Protein AF-K0IJH3-F1 (afdb_monomer_lite)

Radius of gyration: 25.23 Å; chains: 1; bounding box: 57×31×77 Å

Foldseek 3Di:
DDDWDWDWDDDPNDIFIWTFDDWDDDPVGIDTDTDTPQRVLQVLLVVLLVLQVVLLVVVLVVLVVVLVVQLVCLVVVCCPPDPRPPSVVSNVVSVVSVVVSVVVVVVSVVLLVVLVVDRSNSSNVSSNVVSVVSVVVVVVVVVVVVVVVVVD

Secondary structure (DSSP, 8-state):
-PPPPEEEEEETTEEEEEEEEEEEEETTEEEEEEEEHHHHHHHHHHHHHHHHHHHHHHHHHHHHHHHHHHHHHHHHTTTTSTT-HHHHHHHHHHHHHHHHHHHHHHHHHHHHHHHTTS-HHHHHHHHHHHHHHHHHHHHHHHHHHHHHHHH-

pLDDT: mean 86.53, std 9.67, range [41.97, 97.69]

Organism: Nitrososphaera gargensis (strain Ga9.2) (NCBI:txid1237085)

Sequence (152 aa):
MSDEKVVKITKDGSTATYRETAVEKSKDGSTHIMTNDNENLKTKALRAENAVADLVDSALDKATKTIKTKASELSKSGALEPGYAVGRKDSADIGRLGPMVTDLAATFENTITMIRNHPYDEQVRLLTGYKKLLEEQINVIDSRIHFIKRVR

Structure (mmCIF, N/CA/C/O backbone):
data_AF-K0IJH3-F1
#
_entry.id   AF-K0IJH3-F1
#
loop_
_atom_site.group_PDB
_atom_site.id
_atom_site.type_symbol
_atom_site.label_atom_id
_atom_site.label_alt_id
_atom_site.label_comp_id
_atom_site.label_asym_id
_atom_site.label_entity_id
_atom_site.label_seq_id
_atom_site.pdbx_PDB_ins_code
_atom_site.Cartn_x
_atom_site.Cartn_y
_atom_site.Cartn_z
_atom_site.occupancy
_atom_site.B_iso_or_equiv
_atom_site.auth_seq_id
_atom_site.auth_comp_id
_atom_site.auth_asym_id
_atom_site.auth_atom_id
_atom_site.pdbx_PDB_model_num
ATOM 1 N N . MET A 1 1 ? -4.943 -8.118 43.822 1.00 41.97 1 MET A N 1
ATOM 2 C CA . MET A 1 1 ? -5.492 -8.052 42.452 1.00 41.97 1 MET A CA 1
ATOM 3 C C . MET A 1 1 ? -6.284 -6.761 42.396 1.00 41.97 1 MET A C 1
ATOM 5 O O . MET A 1 1 ? -7.137 -6.597 43.252 1.00 41.97 1 MET A O 1
ATOM 9 N N . SER A 1 2 ? -5.899 -5.793 41.562 1.00 49.59 2 SER A N 1
ATOM 10 C CA . SER A 1 2 ? -6.645 -4.529 41.471 1.00 49.59 2 SER A CA 1
ATOM 11 C C . SER A 1 2 ? -7.944 -4.809 40.723 1.00 49.59 2 SER A C 1
ATOM 13 O O . SER A 1 2 ? -7.878 -5.357 39.624 1.00 49.59 2 SER A O 1
ATOM 15 N N . ASP A 1 3 ? -9.090 -4.486 41.320 1.00 59.66 3 ASP A N 1
ATOM 16 C CA . ASP A 1 3 ? -10.390 -4.621 40.664 1.00 59.66 3 ASP A CA 1
ATOM 17 C C . ASP A 1 3 ? -10.429 -3.701 39.437 1.00 59.66 3 ASP A C 1
ATOM 19 O O . ASP A 1 3 ? -10.272 -2.483 39.547 1.00 59.66 3 ASP A O 1
ATOM 23 N N . GLU A 1 4 ? -10.585 -4.290 38.252 1.00 69.88 4 GLU A N 1
ATOM 24 C CA . GLU A 1 4 ? -10.756 -3.562 36.995 1.00 69.88 4 GLU A CA 1
ATOM 25 C C . GLU A 1 4 ? -12.093 -2.807 37.063 1.00 69.88 4 GLU A C 1
ATOM 27 O O . GLU A 1 4 ? -13.157 -3.423 37.177 1.00 69.88 4 GLU A O 1
ATOM 32 N N . LYS A 1 5 ? -12.068 -1.466 37.035 1.00 84.38 5 LYS A N 1
ATOM 33 C CA . LYS A 1 5 ? -13.308 -0.678 37.029 1.00 84.38 5 LYS A CA 1
ATOM 34 C C . LYS A 1 5 ? -14.019 -0.861 35.689 1.00 84.38 5 LYS A C 1
ATOM 36 O O . LYS A 1 5 ? -13.454 -0.593 34.629 1.00 84.38 5 LYS A O 1
ATOM 41 N N . VAL A 1 6 ? -15.280 -1.284 35.753 1.00 86.00 6 VAL A N 1
ATOM 42 C CA . VAL A 1 6 ? -16.145 -1.495 34.587 1.00 86.00 6 VAL A CA 1
ATOM 43 C C . VAL A 1 6 ? -17.386 -0.620 34.711 1.00 86.00 6 VAL A C 1
ATOM 45 O O . VAL A 1 6 ? -18.073 -0.645 35.732 1.00 86.00 6 VAL A O 1
ATOM 48 N N . VAL A 1 7 ? -17.699 0.126 33.653 1.00 88.19 7 VAL A N 1
ATOM 49 C CA . VAL A 1 7 ? -18.893 0.975 33.558 1.00 88.19 7 VAL A CA 1
ATOM 50 C C . VAL A 1 7 ? -19.747 0.492 32.392 1.00 88.19 7 VAL A C 1
ATOM 52 O O . VAL A 1 7 ? -19.252 0.304 31.285 1.00 88.19 7 VAL A O 1
ATOM 55 N N . LYS A 1 8 ? -21.046 0.292 32.618 1.00 87.69 8 LYS A N 1
ATOM 56 C CA . LYS A 1 8 ? -22.009 -0.025 31.554 1.00 87.69 8 LYS A CA 1
ATOM 57 C C . LYS A 1 8 ? -22.866 1.201 31.287 1.00 87.69 8 LYS A C 1
ATOM 59 O O . LYS A 1 8 ? -23.470 1.733 32.214 1.00 87.69 8 LYS A O 1
ATOM 64 N N . ILE A 1 9 ? -22.916 1.637 30.034 1.00 84.06 9 ILE A N 1
ATOM 65 C CA . ILE A 1 9 ? -23.742 2.762 29.597 1.00 84.06 9 ILE A CA 1
ATOM 66 C C . ILE A 1 9 ? -24.783 2.220 28.627 1.00 84.06 9 ILE A C 1
ATOM 68 O O . ILE A 1 9 ? -24.432 1.649 27.594 1.00 84.06 9 ILE A O 1
ATOM 72 N N . THR A 1 10 ? -26.059 2.403 28.957 1.00 86.88 10 THR A N 1
ATOM 73 C CA . THR A 1 10 ? -27.175 2.050 28.078 1.00 86.88 10 THR A CA 1
ATOM 74 C C . THR A 1 10 ? -27.754 3.319 27.472 1.00 86.88 10 THR A C 1
ATOM 76 O O . THR A 1 10 ? -28.145 4.232 28.198 1.00 86.88 10 THR A O 1
ATOM 79 N N . LYS A 1 11 ? -27.810 3.377 26.142 1.00 83.00 11 LYS A N 1
ATOM 80 C CA . LYS A 1 11 ? -28.416 4.474 25.386 1.00 83.00 11 LYS A CA 1
ATOM 81 C C . LYS A 1 11 ? -29.188 3.896 24.203 1.00 83.00 11 LYS A C 1
ATOM 83 O O . LYS A 1 11 ? -28.668 3.036 23.498 1.00 83.00 11 LYS A O 1
ATOM 88 N N . ASP A 1 12 ? -30.428 4.341 24.020 1.00 78.69 12 ASP A N 1
ATOM 89 C CA . ASP A 1 12 ? -31.295 3.974 22.889 1.00 78.69 12 ASP A CA 1
ATOM 90 C C . ASP A 1 12 ? -31.408 2.450 22.657 1.00 78.69 12 ASP A C 1
ATOM 92 O O . ASP A 1 12 ? -31.366 1.960 21.533 1.00 78.69 12 ASP A O 1
ATOM 96 N N . GLY A 1 13 ? -31.509 1.676 23.746 1.00 77.19 13 GLY A N 1
ATOM 97 C CA . GLY A 1 13 ? -31.627 0.211 23.701 1.00 77.19 13 GLY A CA 1
ATOM 98 C C . GLY A 1 13 ? -30.312 -0.547 23.483 1.00 77.19 13 GLY A C 1
ATOM 99 O O . GLY A 1 13 ? -30.307 -1.774 23.546 1.00 77.19 13 GLY A O 1
ATOM 100 N N . SER A 1 14 ? -29.190 0.152 23.294 1.00 75.69 14 SER A N 1
ATOM 101 C CA . SER A 1 14 ? -27.863 -0.447 23.150 1.00 75.69 14 SER A CA 1
ATOM 102 C C . SER A 1 14 ? -27.036 -0.259 24.424 1.00 75.69 14 SER A C 1
ATOM 104 O O . SER A 1 14 ? -27.001 0.834 24.992 1.00 75.69 14 SER A O 1
ATOM 106 N N . THR A 1 15 ? -26.380 -1.322 24.901 1.00 85.38 15 THR A N 1
ATOM 107 C CA . THR A 1 15 ? -25.512 -1.280 26.092 1.00 85.38 15 THR A CA 1
ATOM 108 C C . THR A 1 15 ? -24.053 -1.411 25.677 1.00 85.38 15 THR A C 1
ATOM 110 O O . THR A 1 15 ? -23.636 -2.462 25.196 1.00 85.38 15 THR A O 1
ATOM 113 N N . ALA A 1 16 ? -23.265 -0.365 25.917 1.00 83.06 16 ALA A N 1
ATOM 114 C CA . ALA A 1 16 ? -21.819 -0.386 25.755 1.00 83.06 16 ALA A CA 1
ATOM 115 C C . ALA A 1 16 ? -21.139 -0.646 27.105 1.00 83.06 16 ALA A C 1
ATOM 117 O O . ALA A 1 16 ? -21.502 -0.059 28.128 1.00 83.06 16 ALA A O 1
ATOM 118 N N . THR A 1 17 ? -20.142 -1.529 27.104 1.00 87.94 17 THR A N 1
ATOM 119 C CA . THR A 1 17 ? -19.299 -1.790 28.276 1.00 87.94 17 THR A CA 1
ATOM 120 C C . THR A 1 17 ? -17.979 -1.058 28.107 1.00 87.94 17 THR A C 1
ATOM 122 O O . THR A 1 17 ? -17.281 -1.255 27.117 1.00 87.94 17 THR A O 1
ATOM 125 N N . TYR A 1 18 ? -17.649 -0.226 29.083 1.00 87.06 18 TYR A N 1
ATOM 126 C C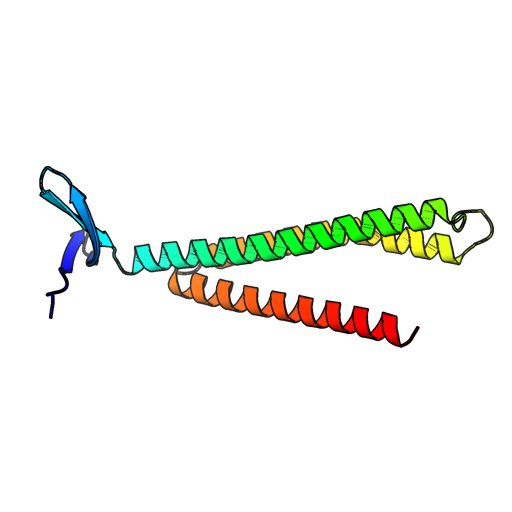A . TYR A 1 18 ? -16.404 0.510 29.169 1.00 87.06 18 TYR A CA 1
ATOM 127 C C . TYR A 1 18 ? -15.536 -0.084 30.271 1.00 87.06 18 TYR A C 1
ATOM 129 O O . TYR A 1 18 ? -16.026 -0.416 31.353 1.00 87.06 18 TYR A O 1
ATOM 137 N N . ARG A 1 19 ? -14.244 -0.201 29.988 1.00 88.00 19 ARG A N 1
ATOM 138 C CA . ARG A 1 19 ? -13.226 -0.686 30.918 1.00 88.00 19 ARG A CA 1
ATOM 139 C C . ARG A 1 19 ? -12.210 0.414 31.166 1.00 88.00 19 ARG A C 1
ATOM 141 O O . ARG A 1 19 ? -11.911 1.195 30.260 1.00 88.00 19 ARG A O 1
ATOM 148 N N . GLU A 1 20 ? -11.688 0.469 32.382 1.00 88.19 20 GLU A N 1
ATOM 149 C CA . GLU A 1 20 ? -10.581 1.359 32.714 1.00 88.19 20 GLU A CA 1
ATOM 150 C C . GLU A 1 20 ? -9.326 0.964 31.934 1.00 88.19 20 GLU A C 1
ATOM 152 O O . GLU A 1 20 ? -8.850 -0.165 32.032 1.00 88.19 20 GLU A O 1
ATOM 157 N N . THR A 1 21 ? -8.778 1.900 31.165 1.00 85.12 21 THR A N 1
ATOM 158 C CA . THR A 1 21 ? -7.557 1.680 30.375 1.00 85.12 21 THR A CA 1
ATOM 159 C C . THR A 1 21 ? -6.381 2.516 30.861 1.00 85.12 21 THR A C 1
ATOM 161 O O . THR A 1 21 ? -5.231 2.136 30.641 1.00 85.12 21 THR A O 1
ATOM 164 N N . ALA A 1 22 ? -6.644 3.631 31.543 1.00 85.19 22 ALA A N 1
ATOM 165 C CA . ALA A 1 22 ? -5.618 4.468 32.145 1.00 85.19 22 ALA A CA 1
ATOM 166 C C . ALA A 1 22 ? -6.168 5.258 33.337 1.00 85.19 22 ALA A C 1
ATOM 168 O O . ALA A 1 22 ? -7.363 5.543 33.424 1.00 85.19 22 ALA A O 1
ATOM 169 N N . VAL A 1 23 ? -5.269 5.645 34.241 1.00 87.44 23 VAL A N 1
ATOM 170 C CA . VAL A 1 23 ? -5.576 6.536 35.361 1.00 87.44 23 VAL A CA 1
ATOM 171 C C . VAL A 1 23 ? -4.583 7.684 35.350 1.00 87.44 23 VAL A C 1
ATOM 173 O O . VAL A 1 23 ? -3.386 7.486 35.557 1.00 87.44 23 VAL A O 1
ATOM 176 N N . GLU A 1 24 ? -5.088 8.890 35.136 1.00 89.06 24 GLU A N 1
ATOM 177 C CA . GLU A 1 24 ? -4.306 10.114 35.226 1.00 89.06 24 GLU A CA 1
ATOM 178 C C . GLU A 1 24 ? -4.465 10.704 36.624 1.00 89.06 24 GLU A C 1
ATOM 180 O O . GLU A 1 24 ? -5.575 10.973 37.085 1.00 89.06 24 GLU A O 1
ATOM 185 N N . LYS A 1 25 ? -3.349 10.886 37.333 1.00 89.50 25 LYS A N 1
ATOM 186 C CA . LYS A 1 25 ? -3.348 11.516 38.656 1.00 89.50 25 LYS A CA 1
ATOM 187 C C . LYS A 1 25 ? -3.098 13.012 38.510 1.00 89.50 25 LYS A C 1
ATOM 189 O O . LYS A 1 25 ? -2.092 13.412 37.928 1.00 89.50 25 LYS A O 1
ATOM 194 N N . SER A 1 26 ? -3.975 13.823 39.085 1.00 83.50 26 SER A N 1
ATOM 195 C CA . SER A 1 26 ? -3.822 15.271 39.198 1.00 83.50 26 SER A CA 1
ATOM 196 C C . SER A 1 26 ? -3.838 15.694 40.671 1.00 83.50 26 SER A C 1
ATOM 198 O O . SER A 1 26 ? -4.074 14.884 41.570 1.00 83.50 26 SER A O 1
ATOM 200 N N . LYS A 1 27 ? -3.546 16.974 40.939 1.00 80.81 27 LYS A N 1
ATOM 201 C CA . LYS A 1 27 ? -3.577 17.529 42.304 1.00 80.81 27 LYS A CA 1
ATOM 202 C C . LYS A 1 27 ? -4.976 17.472 42.936 1.00 80.81 27 LYS A C 1
ATOM 204 O O . LYS A 1 27 ? -5.071 17.444 44.158 1.00 80.81 27 LYS A O 1
ATOM 209 N N . ASP A 1 28 ? -6.015 17.376 42.107 1.00 82.69 28 ASP A N 1
ATOM 210 C CA . ASP A 1 28 ? -7.420 17.467 42.515 1.00 82.69 28 ASP A CA 1
ATOM 211 C C . ASP A 1 28 ? -8.119 16.092 42.533 1.00 82.69 28 ASP A C 1
ATOM 213 O O . ASP A 1 28 ? -9.312 16.000 42.817 1.00 82.69 28 ASP A O 1
ATOM 217 N N . GLY A 1 29 ? -7.391 15.006 42.236 1.00 85.69 29 GLY A N 1
ATOM 218 C CA . GLY A 1 29 ? -7.915 13.640 42.248 1.00 85.69 29 GLY A CA 1
ATOM 219 C C . GLY A 1 29 ? -7.332 12.745 41.154 1.00 85.69 29 GLY A C 1
ATOM 220 O O . GLY A 1 29 ? -6.279 13.020 40.581 1.00 85.69 29 GLY A O 1
ATOM 221 N N . SER A 1 30 ? -8.012 11.633 40.872 1.00 86.31 30 SER A N 1
ATOM 222 C CA . SER A 1 30 ? -7.664 10.721 39.778 1.00 86.31 30 SER A CA 1
ATOM 223 C C . SER A 1 30 ? -8.748 10.709 38.704 1.00 86.31 30 SER A C 1
ATOM 225 O O . SER A 1 30 ? -9.906 10.397 38.985 1.00 86.31 30 SER A O 1
ATOM 227 N N . THR A 1 31 ? -8.360 10.991 37.464 1.00 86.94 31 THR A N 1
ATOM 228 C CA . THR A 1 31 ? -9.204 10.829 36.280 1.00 86.94 31 THR A CA 1
ATOM 229 C C . THR A 1 31 ? -9.027 9.414 35.751 1.00 86.94 31 THR A C 1
ATOM 231 O O . THR A 1 31 ? -7.926 9.010 35.384 1.00 86.94 31 THR A O 1
ATOM 234 N N . HIS A 1 32 ? -10.114 8.651 35.717 1.00 86.19 32 HIS A N 1
ATOM 235 C CA . HIS A 1 32 ? -10.114 7.288 35.199 1.00 86.19 32 HIS A CA 1
ATOM 236 C C . HIS A 1 32 ? -10.597 7.303 33.746 1.00 86.19 32 HIS A C 1
ATOM 238 O O . HIS A 1 32 ? -11.751 7.636 33.477 1.00 86.19 32 HIS A O 1
ATOM 244 N N . ILE A 1 33 ? -9.713 6.967 32.810 1.00 84.38 33 ILE A N 1
ATOM 245 C CA . ILE A 1 33 ? -10.022 6.906 31.383 1.00 84.38 33 ILE A CA 1
ATOM 246 C C . ILE A 1 33 ? -10.694 5.564 31.101 1.00 84.38 33 ILE A C 1
ATOM 248 O O . ILE A 1 33 ? -10.134 4.498 31.355 1.00 84.38 33 ILE A O 1
ATOM 252 N N . MET A 1 34 ? -11.915 5.645 30.583 1.00 84.88 34 MET A N 1
ATOM 253 C CA . MET A 1 34 ? -12.780 4.511 30.280 1.00 84.88 34 MET A CA 1
ATOM 254 C C . MET A 1 34 ? -12.868 4.354 28.765 1.00 84.88 34 MET A C 1
ATOM 256 O O . MET A 1 34 ? -13.175 5.317 28.069 1.00 84.88 34 MET A O 1
ATOM 260 N N . THR A 1 35 ? -12.617 3.158 28.242 1.00 82.50 35 THR A N 1
ATOM 261 C CA . THR A 1 35 ? -12.684 2.879 26.798 1.00 82.50 35 THR A CA 1
ATOM 262 C C . THR A 1 35 ? -13.533 1.641 26.564 1.00 82.50 35 THR A C 1
ATOM 264 O O . THR A 1 35 ? -13.451 0.682 27.334 1.00 82.50 35 THR A O 1
ATOM 267 N N . ASN A 1 36 ? -14.359 1.644 25.521 1.00 86.75 36 ASN A N 1
ATOM 268 C CA . ASN A 1 36 ? -15.088 0.440 25.117 1.00 86.75 36 ASN A CA 1
ATOM 269 C C . ASN A 1 36 ? -14.350 -0.320 24.001 1.00 86.75 36 ASN A C 1
ATOM 271 O O . ASN A 1 36 ? -13.439 0.201 23.348 1.00 86.75 36 ASN A O 1
ATOM 275 N N . ASP A 1 37 ? -14.758 -1.567 23.770 1.00 81.62 37 ASP A N 1
ATOM 276 C CA . ASP A 1 37 ? -14.127 -2.435 22.771 1.00 81.62 37 ASP A CA 1
ATOM 277 C C . ASP A 1 37 ? -14.196 -1.841 21.357 1.00 81.62 37 ASP A C 1
ATOM 279 O O . ASP A 1 37 ? -13.240 -1.950 20.593 1.00 81.62 37 ASP A O 1
ATOM 283 N N . ASN A 1 38 ? -15.279 -1.139 21.024 1.00 82.94 38 ASN A N 1
ATOM 284 C CA . ASN A 1 38 ? -15.470 -0.524 19.714 1.00 82.94 38 ASN A CA 1
ATOM 285 C C . ASN A 1 38 ? -14.517 0.665 19.473 1.00 82.94 38 ASN A C 1
ATOM 287 O O . ASN A 1 38 ? -13.948 0.799 18.393 1.00 82.94 38 ASN A O 1
ATOM 291 N N . GLU A 1 39 ? -14.283 1.505 20.481 1.00 84.50 39 GLU A N 1
ATOM 292 C CA . GLU A 1 39 ? -13.315 2.612 20.451 1.00 84.50 39 GLU A CA 1
ATOM 293 C C . GLU A 1 39 ? -11.873 2.097 20.356 1.00 84.50 39 GLU A C 1
ATOM 295 O O . GLU A 1 39 ? -11.044 2.651 19.622 1.00 84.50 39 GLU A O 1
ATOM 300 N N . ASN A 1 40 ? -11.577 0.997 21.050 1.00 86.00 40 ASN A N 1
ATOM 301 C CA . ASN A 1 40 ? -10.291 0.318 20.945 1.00 86.00 40 ASN A CA 1
ATOM 302 C C . ASN A 1 40 ? -10.088 -0.263 19.535 1.00 86.00 40 ASN A C 1
ATOM 304 O O . ASN A 1 40 ? -9.049 -0.038 18.913 1.00 86.00 40 ASN A O 1
ATOM 308 N N . LEU A 1 41 ? -11.096 -0.951 18.990 1.00 89.06 41 LEU A N 1
ATOM 309 C CA . LEU A 1 41 ? -11.065 -1.485 17.627 1.00 89.06 41 LEU A CA 1
ATOM 310 C C . LEU A 1 41 ? -10.919 -0.377 16.583 1.00 89.06 41 LEU A C 1
ATOM 312 O O . LEU A 1 41 ? -10.072 -0.501 15.703 1.00 89.06 41 LEU A O 1
ATOM 316 N N . LYS A 1 42 ? -11.639 0.740 16.723 1.00 90.00 42 LYS A N 1
ATOM 317 C CA . LYS A 1 42 ? -11.467 1.929 15.878 1.00 90.00 42 LYS A CA 1
ATOM 318 C C . LYS A 1 42 ? -10.027 2.437 15.908 1.00 90.00 42 LYS A C 1
ATOM 320 O O . LYS A 1 42 ? -9.432 2.683 14.864 1.00 90.00 42 LYS A O 1
ATOM 325 N N . THR A 1 43 ? -9.447 2.567 17.101 1.00 91.06 43 THR A N 1
ATOM 326 C CA . THR A 1 43 ? -8.056 3.016 17.262 1.00 91.06 43 THR A CA 1
ATOM 327 C C . THR A 1 43 ? -7.077 2.044 16.604 1.00 91.06 43 THR A C 1
ATOM 329 O O . THR A 1 43 ? -6.129 2.468 15.943 1.00 91.06 43 THR A O 1
ATOM 332 N N . LYS A 1 44 ? -7.301 0.734 16.747 1.00 91.38 44 LYS A N 1
ATOM 333 C CA . LYS A 1 44 ? -6.496 -0.297 16.082 1.00 91.38 44 LYS A CA 1
ATOM 334 C C . LYS A 1 44 ? -6.642 -0.246 14.562 1.00 91.38 44 LYS A C 1
ATOM 336 O O . LYS A 1 44 ? -5.630 -0.366 13.879 1.00 91.38 44 LYS A O 1
ATOM 341 N N . ALA A 1 45 ? -7.853 -0.044 14.047 1.00 93.00 45 ALA A N 1
ATOM 342 C CA . ALA A 1 45 ? -8.113 0.081 12.618 1.00 93.00 45 ALA A CA 1
ATOM 343 C C . ALA A 1 45 ? -7.359 1.284 12.037 1.00 93.00 45 ALA A C 1
ATOM 345 O O . ALA A 1 45 ? -6.595 1.115 11.094 1.00 93.00 45 ALA A O 1
ATOM 346 N N . LEU A 1 46 ? -7.448 2.453 12.684 1.00 93.12 46 LEU A N 1
ATOM 347 C CA . LEU A 1 46 ? -6.701 3.655 12.290 1.00 93.12 46 LEU A CA 1
ATOM 348 C C . LEU A 1 46 ? -5.182 3.435 12.298 1.00 93.12 46 LEU A C 1
ATOM 350 O O . LEU A 1 46 ? -4.484 3.848 11.379 1.00 93.12 46 LEU A O 1
ATOM 354 N N . ARG A 1 47 ? -4.650 2.751 13.318 1.00 93.62 47 ARG A N 1
ATOM 355 C CA . ARG A 1 47 ? -3.217 2.416 13.369 1.00 93.62 47 ARG A CA 1
ATOM 356 C C . ARG A 1 47 ? -2.805 1.472 12.244 1.00 93.62 47 ARG A C 1
ATOM 358 O O . ARG A 1 47 ? -1.743 1.663 11.660 1.00 93.62 47 ARG A O 1
ATOM 365 N N . ALA A 1 48 ? -3.614 0.453 11.964 1.00 93.25 48 ALA A N 1
ATOM 366 C CA . ALA A 1 48 ? -3.347 -0.484 10.880 1.00 93.25 48 ALA A CA 1
ATOM 367 C C . ALA A 1 48 ? -3.413 0.214 9.514 1.00 93.25 48 ALA A C 1
ATOM 369 O O . ALA A 1 48 ? -2.596 -0.074 8.647 1.00 93.25 48 ALA A O 1
ATOM 370 N N . GLU A 1 49 ? -4.334 1.162 9.352 1.00 94.19 49 GLU A N 1
ATOM 371 C CA . GLU A 1 49 ? -4.481 1.968 8.144 1.00 94.19 49 GLU A CA 1
ATOM 372 C C . GLU A 1 49 ? -3.255 2.851 7.905 1.00 94.19 49 GLU A C 1
ATOM 374 O O . GLU A 1 49 ? -2.645 2.757 6.842 1.00 94.19 49 GLU A O 1
ATOM 379 N N . ASN A 1 50 ? -2.833 3.617 8.916 1.00 95.31 50 ASN A N 1
ATOM 380 C CA . ASN A 1 50 ? -1.627 4.445 8.835 1.00 95.31 50 ASN A CA 1
ATOM 381 C C . ASN A 1 50 ? -0.389 3.601 8.513 1.00 95.31 50 ASN A C 1
ATOM 383 O O . ASN A 1 50 ? 0.406 3.970 7.662 1.00 95.31 50 ASN A O 1
ATOM 387 N N . ALA A 1 51 ? -0.257 2.424 9.129 1.00 94.00 51 ALA A N 1
ATOM 388 C CA . ALA A 1 51 ? 0.870 1.537 8.861 1.00 94.00 51 ALA A CA 1
ATOM 389 C C . ALA A 1 51 ? 0.892 0.994 7.418 1.00 94.00 51 ALA A C 1
ATOM 391 O O . ALA A 1 51 ? 1.969 0.709 6.894 1.00 94.00 51 ALA A O 1
ATOM 392 N N . VAL A 1 52 ? -0.273 0.813 6.783 1.00 93.94 52 VAL A N 1
ATOM 393 C CA . VAL A 1 52 ? -0.361 0.464 5.355 1.00 93.94 52 VAL A CA 1
ATOM 394 C C . VAL A 1 52 ? -0.017 1.678 4.493 1.00 93.94 52 VAL A C 1
ATOM 396 O O . VAL A 1 52 ? 0.761 1.532 3.555 1.00 93.94 52 VAL A O 1
ATOM 399 N N . ALA A 1 53 ? -0.559 2.855 4.817 1.00 93.81 53 ALA A N 1
ATOM 400 C CA . ALA A 1 53 ? -0.287 4.093 4.090 1.00 93.81 53 ALA A CA 1
ATOM 401 C C . ALA A 1 53 ? 1.213 4.428 4.087 1.00 93.81 53 ALA A C 1
ATOM 403 O O . ALA A 1 53 ? 1.794 4.573 3.018 1.00 93.81 53 ALA A O 1
ATOM 404 N N . ASP A 1 54 ? 1.869 4.400 5.251 1.00 94.50 54 ASP A N 1
ATOM 405 C CA . ASP A 1 54 ? 3.308 4.658 5.385 1.00 94.50 54 ASP A CA 1
ATOM 406 C C . ASP A 1 54 ? 4.154 3.697 4.529 1.00 94.50 54 ASP A C 1
ATOM 408 O O . ASP A 1 54 ? 5.142 4.094 3.903 1.00 94.50 54 ASP A O 1
ATOM 412 N N . LEU A 1 55 ? 3.773 2.413 4.489 1.00 93.25 55 LEU A N 1
ATOM 413 C CA . LEU A 1 55 ? 4.456 1.400 3.682 1.00 93.25 55 LEU A CA 1
ATOM 414 C C . LEU A 1 55 ? 4.309 1.688 2.183 1.00 93.25 55 LEU A C 1
ATOM 416 O O . LEU A 1 55 ? 5.291 1.610 1.439 1.00 93.25 55 LEU A O 1
ATOM 420 N N . VAL A 1 56 ? 3.089 2.004 1.747 1.00 92.38 56 VAL A N 1
ATOM 421 C CA . VAL A 1 56 ? 2.774 2.325 0.351 1.00 92.38 56 VAL A CA 1
ATOM 422 C C . VAL A 1 56 ? 3.503 3.592 -0.079 1.00 92.38 56 VAL A C 1
ATOM 424 O O . VAL A 1 56 ? 4.209 3.559 -1.087 1.00 92.38 56 VAL A O 1
ATOM 427 N N . ASP A 1 57 ? 3.415 4.664 0.706 1.00 93.06 57 ASP A N 1
ATOM 428 C CA . ASP A 1 57 ? 4.072 5.937 0.420 1.00 93.06 57 ASP A CA 1
ATOM 429 C C . ASP A 1 57 ? 5.579 5.744 0.283 1.00 93.06 57 ASP A C 1
ATOM 431 O O . ASP A 1 57 ? 6.163 6.152 -0.719 1.00 93.06 57 ASP A O 1
ATOM 435 N N . SER A 1 58 ? 6.207 5.023 1.219 1.00 92.56 58 SER A N 1
ATOM 436 C CA . SER A 1 58 ? 7.636 4.702 1.153 1.00 92.56 58 SER A CA 1
ATOM 437 C C . SER A 1 58 ? 8.017 3.961 -0.137 1.00 92.56 58 SER A C 1
ATOM 439 O O . SER A 1 58 ? 9.020 4.289 -0.788 1.00 92.56 58 SER A O 1
ATOM 441 N N . ALA A 1 59 ? 7.208 2.979 -0.546 1.00 89.31 59 ALA A N 1
ATOM 442 C CA . ALA A 1 59 ? 7.440 2.206 -1.761 1.00 89.31 59 ALA A CA 1
ATOM 443 C C . ALA A 1 59 ? 7.277 3.056 -3.036 1.00 89.31 59 ALA A C 1
ATOM 445 O O . ALA A 1 59 ? 8.129 2.987 -3.930 1.00 89.31 59 ALA A O 1
ATOM 446 N N . LEU A 1 60 ? 6.233 3.888 -3.111 1.00 91.56 60 LEU A N 1
ATOM 447 C CA . LEU A 1 60 ? 5.981 4.803 -4.231 1.00 91.56 60 LEU A CA 1
ATOM 448 C C . LEU A 1 60 ? 7.082 5.865 -4.348 1.00 91.56 60 LEU A C 1
ATOM 450 O O . LEU A 1 60 ? 7.545 6.171 -5.453 1.00 91.56 60 LEU A O 1
ATOM 454 N N . ASP A 1 61 ? 7.572 6.368 -3.216 1.00 92.88 61 ASP A N 1
ATOM 455 C CA . ASP A 1 61 ? 8.689 7.307 -3.154 1.00 92.88 61 ASP A CA 1
ATOM 456 C C . ASP A 1 61 ? 9.977 6.682 -3.702 1.00 92.88 61 ASP A C 1
ATOM 458 O O . ASP A 1 61 ? 10.682 7.281 -4.524 1.00 92.88 61 ASP A O 1
ATOM 462 N N . LYS A 1 62 ? 10.283 5.447 -3.277 1.00 90.50 62 LYS A N 1
ATOM 463 C CA . LYS A 1 62 ? 11.438 4.672 -3.762 1.00 90.50 62 LYS A CA 1
ATOM 464 C C . LYS A 1 62 ? 11.327 4.415 -5.266 1.00 90.50 62 LYS A C 1
ATOM 466 O O . LYS A 1 62 ? 12.320 4.582 -5.985 1.00 90.50 62 LYS A O 1
ATOM 471 N N . ALA A 1 63 ? 10.139 4.061 -5.758 1.00 90.06 63 ALA A N 1
ATOM 472 C CA . ALA A 1 63 ? 9.882 3.852 -7.181 1.00 90.06 63 ALA A CA 1
ATOM 473 C C . ALA A 1 63 ? 10.096 5.144 -7.984 1.00 90.06 63 ALA A C 1
ATOM 475 O O . ALA A 1 63 ? 10.894 5.163 -8.923 1.00 90.06 63 ALA A O 1
ATOM 476 N N . THR A 1 64 ? 9.478 6.247 -7.559 1.00 91.50 64 THR A N 1
ATOM 477 C CA . THR A 1 64 ? 9.588 7.560 -8.213 1.00 91.50 64 THR A CA 1
ATOM 478 C C . THR A 1 64 ? 11.035 8.047 -8.271 1.00 91.50 64 THR A C 1
ATOM 480 O O . THR A 1 64 ? 11.501 8.499 -9.320 1.00 91.50 64 THR A O 1
ATOM 483 N N . LYS A 1 65 ? 11.784 7.921 -7.167 1.00 92.94 65 LYS A N 1
ATOM 484 C CA . LYS A 1 65 ? 13.217 8.258 -7.121 1.00 92.94 65 LYS A CA 1
ATOM 485 C C . LYS A 1 65 ? 14.021 7.400 -8.098 1.00 92.94 65 LYS A C 1
ATOM 487 O O . LYS A 1 65 ? 14.823 7.935 -8.858 1.00 92.94 65 LYS A O 1
ATOM 492 N N . THR A 1 66 ? 13.765 6.093 -8.136 1.00 89.56 66 THR A N 1
ATOM 493 C CA . THR A 1 66 ? 14.462 5.160 -9.035 1.00 89.56 66 THR A CA 1
ATOM 494 C C . THR A 1 66 ? 14.206 5.486 -10.507 1.00 89.56 66 THR A C 1
ATOM 496 O O . THR A 1 66 ? 15.155 5.541 -11.288 1.00 89.56 66 THR A O 1
ATOM 499 N N . ILE A 1 67 ? 12.952 5.760 -10.881 1.00 90.31 67 ILE A N 1
ATOM 500 C CA . ILE A 1 67 ? 12.567 6.162 -12.243 1.00 90.31 67 ILE A CA 1
ATOM 501 C C . ILE A 1 67 ? 13.304 7.444 -12.641 1.00 90.31 67 ILE A C 1
ATOM 503 O O . ILE A 1 67 ? 13.929 7.483 -13.699 1.00 90.31 67 ILE A O 1
ATOM 507 N N . LYS A 1 68 ? 13.299 8.471 -11.778 1.00 90.88 68 LYS A N 1
ATOM 508 C CA . LYS A 1 68 ? 14.006 9.74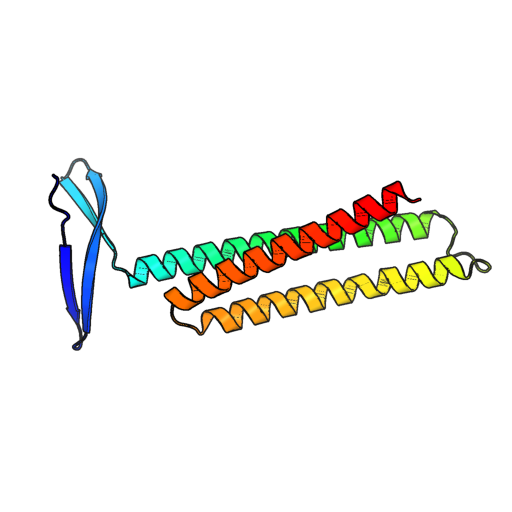0 -12.029 1.00 90.88 68 LYS A CA 1
ATOM 509 C C . LYS A 1 68 ? 15.509 9.535 -12.220 1.00 90.88 68 LYS A C 1
ATOM 511 O O . LYS A 1 68 ? 16.082 10.089 -13.158 1.00 90.88 68 LYS A O 1
ATOM 516 N N . THR A 1 69 ? 16.142 8.722 -11.374 1.00 91.88 69 THR A N 1
ATOM 517 C CA . THR A 1 69 ? 17.569 8.397 -11.504 1.00 91.88 69 THR A CA 1
ATOM 518 C C . THR A 1 69 ? 17.854 7.696 -12.828 1.00 91.88 69 THR A C 1
ATOM 520 O O . THR A 1 69 ? 18.733 8.136 -13.565 1.00 91.88 69 THR A O 1
ATOM 523 N N . LYS A 1 70 ? 17.078 6.665 -13.183 1.00 88.50 70 LYS A N 1
ATOM 524 C CA . LYS A 1 70 ? 17.271 5.910 -14.431 1.00 88.50 70 LYS A CA 1
ATOM 525 C C . LYS A 1 70 ? 17.020 6.756 -15.675 1.00 88.50 70 LYS A C 1
ATOM 527 O O . LYS A 1 70 ? 17.796 6.675 -16.622 1.00 88.50 70 LYS A O 1
ATOM 532 N N . ALA A 1 71 ? 16.002 7.613 -15.654 1.00 87.56 71 ALA A N 1
ATOM 533 C CA . ALA A 1 71 ? 15.756 8.578 -16.720 1.00 87.56 71 ALA A CA 1
ATOM 534 C C . ALA A 1 71 ? 16.949 9.533 -16.897 1.00 87.56 71 ALA A C 1
ATOM 536 O O . ALA A 1 71 ? 17.397 9.763 -18.016 1.00 87.56 71 ALA A O 1
ATOM 537 N N . SER A 1 72 ? 17.502 10.057 -15.795 1.00 88.12 72 SER A N 1
ATOM 538 C CA . SER A 1 72 ? 18.664 10.952 -15.840 1.00 88.12 72 SER A CA 1
ATOM 539 C C . SER A 1 72 ? 19.924 10.253 -16.358 1.00 88.12 72 SER A C 1
ATOM 541 O O . SER A 1 72 ? 20.634 10.822 -17.185 1.00 88.12 72 SER A O 1
ATOM 543 N N . GLU A 1 73 ? 20.196 9.026 -15.902 1.00 88.50 73 GLU A N 1
ATOM 544 C CA . GLU A 1 73 ? 21.309 8.198 -16.386 1.00 88.50 73 GLU A CA 1
ATOM 545 C C . GLU A 1 73 ? 21.195 7.938 -17.891 1.00 88.50 73 GLU A C 1
ATOM 547 O O . GLU A 1 73 ? 22.163 8.146 -18.623 1.00 88.50 73 GLU A O 1
ATOM 552 N N . LEU A 1 74 ? 20.004 7.556 -18.366 1.00 84.94 74 LEU A N 1
ATOM 553 C CA . LEU A 1 74 ? 19.760 7.305 -19.783 1.00 84.94 74 LEU A CA 1
ATOM 554 C C . LEU A 1 74 ? 19.990 8.568 -20.622 1.00 84.94 74 LEU A C 1
ATOM 556 O O . LEU A 1 74 ? 20.722 8.511 -21.609 1.00 84.94 74 LEU A O 1
ATOM 560 N N . SER A 1 75 ? 19.453 9.716 -20.201 1.00 81.81 75 SER A N 1
ATOM 561 C CA . SER A 1 75 ? 19.649 10.990 -20.905 1.00 81.81 75 SER A CA 1
ATOM 562 C C . SER A 1 75 ? 21.117 11.421 -20.967 1.00 81.81 75 SER A C 1
ATOM 564 O O . SER A 1 75 ? 21.542 11.995 -21.965 1.00 81.81 75 SER A O 1
ATOM 566 N N . LYS A 1 76 ? 21.914 11.129 -19.931 1.00 84.50 76 LYS A N 1
ATOM 567 C CA . LYS A 1 76 ? 23.351 11.458 -19.886 1.00 84.50 76 LYS A CA 1
ATOM 568 C C . LYS A 1 76 ? 24.234 10.473 -20.659 1.00 84.50 76 LYS A C 1
ATOM 570 O O . LYS A 1 76 ? 25.379 10.799 -20.946 1.00 84.50 76 LYS A O 1
ATOM 575 N N . SER A 1 77 ? 23.728 9.283 -20.981 1.00 80.94 77 SER A N 1
ATOM 576 C CA . SER A 1 77 ? 24.512 8.205 -21.602 1.00 80.94 77 SER A CA 1
ATOM 577 C C . SER A 1 77 ? 24.746 8.359 -23.111 1.00 80.94 77 SER A C 1
ATOM 579 O O . SER A 1 77 ? 25.486 7.569 -23.686 1.00 80.94 77 SER A O 1
ATOM 581 N N . GLY A 1 78 ? 24.092 9.320 -23.775 1.00 69.00 78 GLY A N 1
ATOM 582 C CA . GLY A 1 78 ? 24.122 9.446 -25.240 1.00 69.00 78 GLY A CA 1
ATOM 583 C C . GLY A 1 78 ? 23.285 8.390 -25.981 1.00 69.00 78 GLY A C 1
ATOM 584 O O . GLY A 1 78 ? 23.123 8.472 -27.193 1.00 69.00 78 GLY A O 1
ATOM 585 N N . ALA A 1 79 ? 22.664 7.436 -25.275 1.00 68.56 79 ALA A N 1
ATOM 586 C CA . ALA A 1 79 ? 21.872 6.351 -25.869 1.00 68.56 79 ALA A CA 1
ATOM 587 C C . ALA A 1 79 ? 20.582 6.810 -26.588 1.00 68.56 79 ALA A C 1
ATOM 589 O O . ALA A 1 79 ? 19.901 5.997 -27.212 1.00 68.56 79 ALA A O 1
ATOM 590 N N . LEU A 1 80 ? 20.233 8.097 -26.498 1.00 69.06 80 LEU A N 1
ATOM 591 C CA . LEU A 1 80 ? 19.105 8.708 -27.206 1.00 69.06 80 LEU A CA 1
ATOM 592 C C . LEU A 1 80 ? 19.496 9.281 -28.581 1.00 69.06 80 LEU A C 1
ATOM 594 O O . LEU A 1 80 ? 18.617 9.751 -29.304 1.00 69.06 80 LEU A O 1
ATOM 598 N N . GLU A 1 81 ? 20.780 9.244 -28.958 1.00 70.50 81 GLU A N 1
ATOM 599 C CA . GLU A 1 81 ? 21.234 9.711 -30.269 1.00 70.50 81 GLU A CA 1
ATOM 600 C C . GLU A 1 81 ? 20.665 8.867 -31.430 1.00 70.50 81 GLU A C 1
ATOM 602 O O . GLU A 1 81 ? 20.440 7.653 -31.286 1.00 70.50 81 GLU A O 1
ATOM 607 N N . PRO A 1 82 ? 20.422 9.488 -32.605 1.00 57.41 82 PRO A N 1
ATOM 608 C CA . PRO A 1 82 ? 19.893 8.806 -33.783 1.00 57.41 82 PRO A CA 1
ATOM 609 C C . PRO A 1 82 ? 20.884 7.745 -34.291 1.00 57.41 82 PRO A C 1
ATOM 611 O O . PRO A 1 82 ? 21.806 8.024 -35.046 1.00 57.41 82 PRO A O 1
ATOM 614 N N . GLY A 1 83 ? 20.680 6.504 -33.844 1.00 62.03 83 GLY A N 1
ATOM 615 C CA . GLY A 1 83 ? 21.524 5.343 -34.152 1.00 62.03 83 GLY A CA 1
ATOM 616 C C . GLY A 1 83 ? 21.372 4.208 -33.133 1.00 62.03 83 GLY A C 1
ATOM 617 O O . GLY A 1 83 ? 21.499 3.037 -33.483 1.00 62.03 83 GLY A O 1
ATOM 618 N N . TYR A 1 84 ? 20.985 4.529 -31.894 1.00 63.69 84 TYR A N 1
ATOM 619 C CA . TYR A 1 84 ? 20.828 3.554 -30.813 1.00 63.69 84 TYR A CA 1
ATOM 620 C C . TYR A 1 84 ? 19.354 3.171 -30.605 1.00 63.69 84 TYR A C 1
ATOM 622 O O . TYR A 1 84 ? 18.594 3.818 -29.887 1.00 63.69 84 TYR A O 1
ATOM 630 N N . ALA A 1 85 ? 18.915 2.081 -31.244 1.00 63.72 85 ALA A N 1
ATOM 631 C CA . ALA A 1 85 ? 17.549 1.563 -31.084 1.00 63.72 85 ALA A CA 1
ATOM 632 C C . ALA A 1 85 ? 17.230 1.126 -29.637 1.00 63.72 85 ALA A C 1
ATOM 634 O O . ALA A 1 85 ? 16.084 1.232 -29.203 1.00 63.72 85 ALA A O 1
ATOM 635 N N . VAL A 1 86 ? 18.244 0.681 -28.883 1.00 65.38 86 VAL A N 1
ATOM 636 C CA . VAL A 1 86 ? 18.098 0.197 -27.499 1.00 65.38 86 VAL A CA 1
ATOM 637 C C . VAL A 1 86 ? 17.747 1.334 -26.532 1.00 65.38 86 VAL A C 1
ATOM 639 O O . VAL A 1 86 ? 16.797 1.196 -25.769 1.00 65.38 86 VAL A O 1
ATOM 642 N N . GLY A 1 87 ? 18.403 2.497 -26.622 1.00 73.69 87 GLY A N 1
ATOM 643 C CA . GLY A 1 87 ? 18.117 3.617 -25.717 1.00 73.69 87 GLY A CA 1
ATOM 644 C C . GLY A 1 87 ? 16.736 4.247 -25.925 1.00 73.69 87 GLY A C 1
ATOM 645 O O . GLY A 1 87 ? 16.120 4.715 -24.970 1.00 73.69 87 GLY A O 1
ATOM 646 N N . ARG A 1 88 ? 16.179 4.178 -27.145 1.00 76.25 88 ARG A N 1
ATOM 647 C CA . ARG A 1 88 ? 14.777 4.563 -27.399 1.00 76.25 88 ARG A CA 1
ATOM 648 C C . ARG A 1 88 ? 13.782 3.633 -26.707 1.00 76.25 88 ARG A C 1
ATOM 650 O O . ARG A 1 88 ? 12.785 4.114 -26.172 1.00 76.25 88 ARG A O 1
ATOM 657 N N . LYS A 1 89 ? 14.048 2.323 -26.706 1.00 82.19 89 LYS A N 1
ATOM 658 C CA . LYS A 1 89 ? 13.214 1.350 -25.990 1.00 82.19 89 LYS A CA 1
ATOM 659 C C . LYS A 1 89 ? 13.286 1.579 -24.481 1.00 82.19 89 LYS A C 1
ATOM 661 O O . LYS A 1 89 ? 12.241 1.718 -23.856 1.00 82.19 89 LYS A O 1
ATOM 666 N N . ASP A 1 90 ? 14.489 1.720 -23.932 1.00 82.94 90 ASP A N 1
ATOM 667 C CA . ASP A 1 90 ? 14.682 1.970 -22.500 1.00 82.94 90 ASP A CA 1
ATOM 668 C C . ASP A 1 90 ? 14.004 3.278 -22.057 1.00 82.94 90 ASP A C 1
ATOM 670 O O . ASP A 1 90 ? 13.383 3.333 -20.998 1.00 82.94 90 ASP A O 1
ATOM 674 N N . SER A 1 91 ? 14.046 4.322 -22.891 1.00 84.38 91 SER A N 1
ATOM 675 C CA . SER A 1 91 ? 13.348 5.588 -22.633 1.00 84.38 91 SER A CA 1
ATOM 676 C C . SER A 1 91 ? 11.832 5.414 -22.589 1.00 84.38 91 SER A C 1
ATOM 678 O O . SER A 1 91 ? 11.183 5.915 -21.669 1.00 84.38 91 SER A O 1
ATOM 680 N N . ALA A 1 92 ? 11.268 4.681 -23.552 1.00 85.56 92 ALA A N 1
ATOM 681 C CA . ALA A 1 92 ? 9.839 4.397 -23.595 1.00 85.56 92 ALA A CA 1
ATOM 682 C C . ALA A 1 92 ? 9.391 3.554 -22.391 1.00 85.56 92 ALA A C 1
ATOM 684 O O . ALA A 1 92 ? 8.353 3.841 -21.793 1.00 85.56 92 ALA A O 1
ATOM 685 N N . ASP A 1 93 ? 10.183 2.552 -22.010 1.00 87.25 93 ASP A N 1
ATOM 686 C CA . ASP A 1 93 ? 9.897 1.699 -20.860 1.00 87.25 93 ASP A CA 1
ATOM 687 C C . ASP A 1 93 ? 9.966 2.505 -19.550 1.00 87.25 93 ASP A C 1
ATOM 689 O O . ASP A 1 93 ? 9.025 2.450 -18.761 1.00 87.25 93 ASP A O 1
ATOM 693 N N . ILE A 1 94 ? 10.988 3.349 -19.350 1.00 87.75 94 ILE A N 1
ATOM 694 C CA . ILE A 1 94 ? 11.077 4.260 -18.191 1.00 87.75 94 ILE A CA 1
ATOM 695 C C . ILE A 1 94 ? 9.903 5.248 -18.164 1.00 87.75 94 ILE A C 1
ATOM 697 O O . ILE A 1 94 ? 9.316 5.475 -17.106 1.00 87.75 94 ILE A O 1
ATOM 701 N N . GLY A 1 95 ? 9.532 5.815 -19.315 1.00 86.00 95 GLY A N 1
ATOM 702 C CA . GLY A 1 95 ? 8.413 6.752 -19.427 1.00 86.00 95 GLY A CA 1
ATOM 703 C C . GLY A 1 95 ? 7.070 6.137 -19.024 1.00 86.00 95 GLY A C 1
ATOM 704 O O . GLY A 1 95 ? 6.237 6.819 -18.430 1.00 86.00 95 GLY A O 1
ATOM 705 N N . ARG A 1 96 ? 6.876 4.836 -19.273 1.00 90.81 96 ARG A N 1
ATOM 706 C CA . ARG A 1 96 ? 5.671 4.092 -18.865 1.00 90.81 96 ARG A CA 1
ATOM 707 C C . ARG A 1 96 ? 5.599 3.820 -17.365 1.00 90.81 96 ARG A C 1
ATOM 709 O O . ARG A 1 96 ? 4.496 3.690 -16.840 1.00 90.81 96 ARG A O 1
ATOM 716 N N . LEU A 1 97 ? 6.735 3.761 -16.667 1.00 89.62 97 LEU A N 1
ATOM 717 C CA . LEU A 1 97 ? 6.752 3.486 -15.228 1.00 89.62 97 LEU A CA 1
ATOM 718 C C . LEU A 1 97 ? 6.113 4.611 -14.403 1.00 89.62 97 LEU A C 1
ATOM 720 O O . LEU A 1 97 ? 5.539 4.330 -13.359 1.00 89.62 97 LEU A O 1
ATOM 724 N N . GLY A 1 98 ? 6.180 5.866 -14.861 1.00 87.19 98 GLY A N 1
ATOM 725 C CA . GLY A 1 98 ? 5.559 7.004 -14.170 1.00 87.19 98 GLY A CA 1
ATOM 726 C C . GLY A 1 98 ? 4.043 6.832 -13.989 1.00 87.19 98 GLY A C 1
ATOM 727 O O . GLY A 1 98 ? 3.591 6.744 -12.849 1.00 87.19 98 GLY A O 1
ATOM 728 N N . PRO A 1 99 ? 3.264 6.714 -15.082 1.00 89.88 99 PRO A N 1
ATOM 729 C CA . PRO A 1 99 ? 1.828 6.436 -15.010 1.00 89.88 99 PRO A CA 1
ATOM 730 C C . PRO A 1 99 ? 1.486 5.175 -14.206 1.00 89.88 99 PRO A C 1
ATOM 732 O O . PRO A 1 99 ? 0.576 5.209 -13.388 1.00 89.88 99 PRO A O 1
ATOM 735 N N . MET A 1 100 ? 2.266 4.095 -14.352 1.00 90.50 100 MET A N 1
ATOM 736 C CA . MET A 1 100 ? 2.045 2.859 -13.585 1.00 90.50 100 MET A CA 1
ATOM 737 C C . MET A 1 100 ? 2.151 3.067 -12.066 1.00 90.50 100 MET A C 1
ATOM 739 O O . MET A 1 100 ? 1.408 2.444 -11.314 1.00 90.50 100 MET A O 1
ATOM 743 N N . VAL A 1 101 ? 3.059 3.934 -11.600 1.00 88.81 101 VAL A N 1
ATOM 744 C CA . VAL A 1 101 ? 3.179 4.279 -10.171 1.00 88.81 101 VAL A CA 1
ATOM 745 C C . VAL A 1 101 ? 1.949 5.055 -9.692 1.00 88.81 101 VAL A C 1
ATOM 747 O O . VAL A 1 101 ? 1.459 4.794 -8.596 1.00 88.81 101 VAL A O 1
ATOM 750 N N . THR A 1 102 ? 1.414 5.966 -10.509 1.00 89.69 102 THR A N 1
ATOM 751 C CA . THR A 1 102 ? 0.180 6.701 -10.188 1.00 89.69 102 THR A CA 1
ATOM 752 C C . THR A 1 102 ? -1.038 5.776 -10.128 1.00 89.69 102 THR A C 1
ATOM 754 O O . THR A 1 102 ? -1.801 5.839 -9.166 1.00 89.69 102 THR A O 1
ATOM 757 N N . ASP A 1 103 ? -1.191 4.871 -11.096 1.00 92.06 103 ASP A N 1
ATOM 758 C CA . ASP A 1 103 ? -2.288 3.893 -11.114 1.00 92.06 103 ASP A CA 1
ATOM 759 C C . ASP A 1 103 ? -2.219 2.939 -9.909 1.00 92.06 103 ASP A C 1
ATOM 761 O O . ASP A 1 103 ? -3.237 2.560 -9.316 1.00 92.06 103 ASP A O 1
ATOM 765 N N . LEU A 1 104 ? -0.999 2.572 -9.508 1.00 88.69 104 LEU A N 1
ATOM 766 C CA . LEU A 1 104 ? -0.759 1.763 -8.323 1.00 88.69 104 LEU A CA 1
ATOM 767 C C . LEU A 1 104 ? -1.178 2.502 -7.042 1.00 88.69 104 LEU A C 1
ATOM 769 O O . LEU A 1 104 ? -1.866 1.913 -6.208 1.00 88.69 104 LEU A O 1
ATOM 773 N N . ALA A 1 105 ? -0.830 3.786 -6.904 1.00 89.44 105 ALA A N 1
ATOM 774 C CA . ALA A 1 105 ? -1.262 4.619 -5.778 1.00 89.44 105 ALA A CA 1
ATOM 775 C C . ALA A 1 105 ? -2.797 4.684 -5.676 1.00 89.44 105 ALA A C 1
ATOM 777 O O . ALA A 1 105 ? -3.362 4.394 -4.621 1.00 89.44 105 ALA A O 1
ATOM 778 N N . ALA A 1 106 ? -3.482 4.931 -6.797 1.00 93.19 106 ALA A N 1
ATOM 779 C CA . ALA A 1 106 ? -4.944 4.950 -6.845 1.00 93.19 106 ALA A CA 1
ATOM 780 C C . ALA A 1 106 ? -5.562 3.597 -6.435 1.00 93.19 106 ALA A C 1
ATOM 782 O O . ALA A 1 106 ? -6.577 3.542 -5.740 1.00 93.19 106 ALA A O 1
ATOM 783 N N . THR A 1 107 ? -4.938 2.480 -6.820 1.00 93.06 107 THR A N 1
ATOM 784 C CA . THR A 1 107 ? -5.383 1.135 -6.416 1.00 93.06 107 THR A CA 1
ATOM 785 C C . THR A 1 107 ? -5.282 0.933 -4.900 1.00 93.06 107 THR A C 1
ATOM 787 O O . THR A 1 107 ? -6.186 0.350 -4.288 1.00 93.06 107 THR A O 1
ATOM 790 N N . PHE A 1 108 ? -4.217 1.440 -4.270 1.00 91.81 108 PHE A N 1
ATOM 791 C CA . PHE A 1 108 ? -4.055 1.404 -2.816 1.00 91.81 108 PHE A CA 1
ATOM 792 C C . PHE A 1 108 ? -5.118 2.228 -2.091 1.00 91.81 108 PHE A C 1
ATOM 794 O O . PHE A 1 108 ? -5.777 1.705 -1.189 1.00 91.81 108 PHE A O 1
ATOM 801 N N . GLU A 1 109 ? -5.336 3.472 -2.517 1.00 91.75 109 GLU A N 1
ATOM 802 C CA . GLU A 1 109 ? -6.349 4.366 -1.942 1.00 91.75 109 GLU A CA 1
ATOM 803 C C . GLU A 1 109 ? -7.759 3.770 -2.038 1.00 91.75 109 GLU A C 1
ATOM 805 O O . GLU A 1 109 ? -8.512 3.761 -1.057 1.00 91.75 109 GLU A O 1
ATOM 810 N N . ASN A 1 110 ? -8.098 3.191 -3.193 1.00 95.50 110 ASN A N 1
ATOM 811 C CA . ASN A 1 110 ? -9.369 2.499 -3.398 1.00 95.50 110 ASN A CA 1
ATOM 812 C C . ASN A 1 110 ? -9.512 1.289 -2.468 1.00 95.50 110 ASN A C 1
ATOM 814 O O . ASN A 1 110 ? -10.573 1.082 -1.882 1.00 95.50 110 ASN A O 1
ATOM 818 N N . THR A 1 111 ? -8.444 0.508 -2.286 1.00 94.50 111 THR A N 1
ATOM 819 C CA . THR A 1 111 ? -8.457 -0.666 -1.401 1.00 94.50 111 THR A CA 1
ATOM 820 C C . THR A 1 111 ? -8.684 -0.267 0.055 1.00 94.50 111 THR A C 1
ATOM 822 O O . THR A 1 111 ? -9.547 -0.842 0.718 1.00 94.50 111 THR A O 1
ATOM 825 N N . ILE A 1 112 ? -7.974 0.752 0.548 1.00 92.44 112 ILE A N 1
ATOM 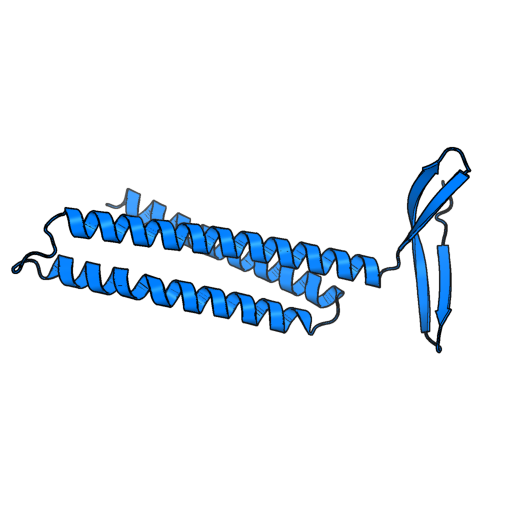826 C CA . ILE A 1 112 ? -8.171 1.277 1.907 1.00 92.44 112 ILE A CA 1
ATOM 827 C C . ILE A 1 112 ? -9.601 1.806 2.070 1.00 92.44 112 ILE A C 1
ATOM 829 O O . ILE A 1 112 ? -10.269 1.493 3.056 1.00 92.44 112 ILE A O 1
ATOM 833 N N . THR A 1 113 ? -10.106 2.545 1.080 1.00 94.50 113 THR A N 1
ATOM 834 C CA . THR A 1 113 ? -11.480 3.070 1.083 1.00 94.50 113 THR A CA 1
ATOM 835 C C . THR A 1 113 ? -12.520 1.953 1.145 1.00 94.50 113 THR A C 1
ATOM 837 O O . THR A 1 113 ? -13.476 2.059 1.909 1.00 94.50 113 THR A O 1
ATOM 840 N N . MET A 1 114 ? -12.321 0.856 0.408 1.00 95.44 114 MET A N 1
ATOM 841 C CA . MET A 1 114 ? -13.192 -0.319 0.494 1.00 95.44 114 MET A CA 1
ATOM 842 C C . MET A 1 114 ? -13.141 -0.963 1.882 1.00 95.44 114 MET A C 1
ATOM 844 O O . MET A 1 114 ? -14.191 -1.273 2.440 1.00 95.44 114 MET A O 1
ATOM 848 N N . ILE A 1 115 ? -11.950 -1.107 2.474 1.00 94.56 115 ILE A N 1
ATOM 849 C CA . ILE A 1 115 ? -11.800 -1.700 3.808 1.00 94.56 115 ILE A CA 1
ATOM 850 C C . ILE A 1 115 ? -12.525 -0.864 4.873 1.00 94.56 115 ILE A C 1
ATOM 852 O O . ILE A 1 115 ? -13.192 -1.438 5.730 1.00 94.56 115 ILE A O 1
ATOM 856 N N . ARG A 1 116 ? -12.485 0.473 4.797 1.00 92.88 116 ARG A N 1
ATOM 857 C CA . ARG A 1 116 ? -13.175 1.373 5.745 1.00 92.88 116 ARG A CA 1
ATOM 858 C C . ARG A 1 116 ? -14.694 1.163 5.831 1.00 92.88 116 ARG A C 1
ATOM 860 O O . ARG A 1 116 ? -15.299 1.593 6.810 1.00 92.88 116 ARG A O 1
ATOM 867 N N . ASN A 1 117 ? -15.306 0.493 4.852 1.00 95.19 117 ASN A N 1
AT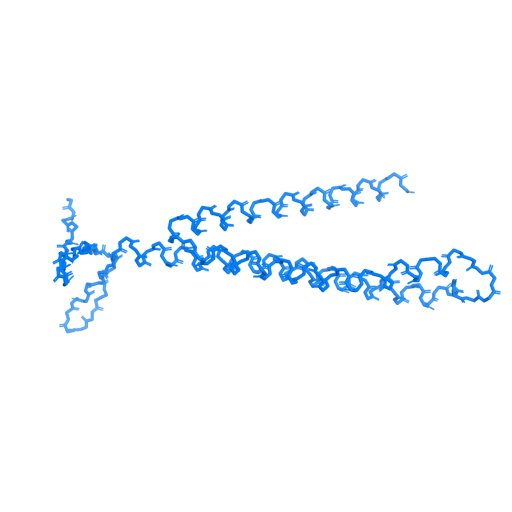OM 868 C CA . ASN A 1 117 ? -16.736 0.173 4.863 1.00 95.19 117 ASN A CA 1
ATOM 869 C C . ASN A 1 117 ? -17.086 -1.068 5.708 1.00 95.19 117 ASN A C 1
ATOM 871 O O . ASN A 1 117 ? -18.265 -1.372 5.883 1.00 95.19 117 ASN A O 1
ATOM 875 N N . HIS A 1 118 ? -16.091 -1.786 6.237 1.00 93.75 118 HIS A N 1
ATOM 876 C CA . HIS A 1 118 ? -16.290 -2.955 7.096 1.00 93.75 118 HIS A CA 1
ATOM 877 C C . HIS A 1 118 ? -16.369 -2.584 8.589 1.00 93.75 118 HIS A C 1
ATOM 879 O O . HIS A 1 118 ? -15.898 -1.516 8.983 1.00 93.75 118 HIS A O 1
ATOM 885 N N . PRO A 1 119 ? -16.913 -3.460 9.454 1.00 93.94 119 PRO A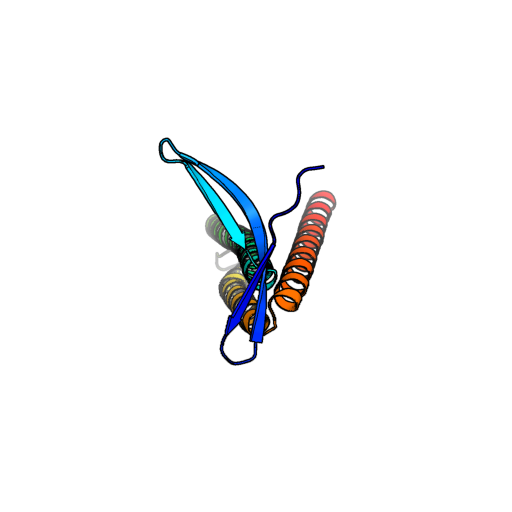 N 1
ATOM 886 C CA . PRO A 1 119 ? -16.791 -3.333 10.909 1.00 93.94 119 PRO A CA 1
ATOM 887 C C . PRO A 1 119 ? -15.328 -3.242 11.376 1.00 93.94 119 PRO A C 1
ATOM 889 O O . PRO A 1 119 ? -14.434 -3.798 10.740 1.00 93.94 119 PRO A O 1
ATOM 892 N N . TYR A 1 120 ? -15.051 -2.538 12.482 1.00 92.44 120 TYR A N 1
ATOM 893 C CA . TYR A 1 120 ? -13.671 -2.221 12.885 1.00 92.44 120 TYR A CA 1
ATOM 894 C C . TYR A 1 120 ? -12.789 -3.446 13.174 1.00 92.44 120 TYR A C 1
ATOM 896 O O . TYR A 1 120 ? -11.587 -3.406 12.921 1.00 92.44 120 TYR A O 1
ATOM 904 N N . ASP A 1 121 ? -13.350 -4.534 13.692 1.00 91.00 121 ASP A N 1
ATOM 905 C CA . ASP A 1 121 ? -12.639 -5.803 13.869 1.00 91.00 121 ASP A CA 1
ATOM 906 C C . ASP A 1 121 ? -12.191 -6.394 12.527 1.00 91.00 121 ASP A C 1
ATOM 908 O O . ASP A 1 121 ? -11.041 -6.820 12.375 1.00 91.00 121 ASP A O 1
ATOM 912 N N . GLU A 1 122 ? -13.065 -6.341 11.525 1.00 95.12 122 GLU A N 1
ATOM 913 C CA . GLU A 1 122 ? -12.741 -6.765 10.174 1.00 95.12 122 GLU A CA 1
ATOM 914 C C . GLU A 1 122 ? -11.754 -5.807 9.493 1.00 95.12 122 GLU A C 1
ATOM 916 O O . GLU A 1 122 ? -10.809 -6.279 8.858 1.00 95.12 122 GLU A O 1
ATOM 921 N N . GLN A 1 123 ? -11.875 -4.490 9.698 1.00 97.19 123 GLN A N 1
ATOM 922 C CA . GLN A 1 123 ? -10.883 -3.515 9.226 1.00 97.19 123 GLN A CA 1
ATOM 923 C C . GLN A 1 123 ? -9.484 -3.856 9.740 1.00 97.19 123 GLN A C 1
ATOM 925 O O . GLN A 1 123 ? -8.543 -3.952 8.953 1.00 97.19 123 GLN A O 1
ATOM 930 N N . VAL A 1 124 ? -9.342 -4.100 11.049 1.00 94.06 124 VAL A N 1
ATOM 931 C CA . VAL A 1 124 ? -8.059 -4.479 11.661 1.00 94.06 124 VAL A CA 1
ATOM 932 C C . VAL A 1 124 ? -7.495 -5.733 11.000 1.00 94.06 124 VAL A C 1
ATOM 934 O O . VAL A 1 124 ? -6.312 -5.763 10.647 1.00 94.06 124 VAL A O 1
ATOM 937 N N . ARG A 1 125 ? -8.326 -6.763 10.806 1.00 97.19 125 ARG A N 1
ATOM 938 C CA . ARG A 1 125 ? -7.920 -8.024 10.173 1.00 97.19 125 ARG A CA 1
ATOM 939 C C . ARG A 1 125 ? -7.454 -7.809 8.731 1.00 97.19 125 ARG A C 1
ATOM 941 O O . ARG A 1 125 ? -6.378 -8.289 8.368 1.00 97.19 125 ARG A O 1
ATOM 948 N N . LEU A 1 126 ? -8.240 -7.091 7.928 1.00 97.69 126 LEU A N 1
ATOM 949 C CA . LEU A 1 126 ? -7.969 -6.843 6.512 1.00 97.69 126 LEU A CA 1
ATOM 950 C C . LEU A 1 126 ? -6.722 -5.975 6.319 1.00 97.69 126 LEU A C 1
ATOM 952 O O . LEU A 1 126 ? -5.838 -6.365 5.563 1.00 97.69 126 LEU A O 1
ATOM 956 N N . LEU A 1 127 ? -6.596 -4.862 7.047 1.00 96.94 127 LEU A N 1
ATOM 957 C CA . LEU A 1 127 ? -5.438 -3.963 6.959 1.00 96.94 127 LEU A CA 1
ATOM 958 C C . LEU A 1 127 ? -4.147 -4.662 7.398 1.00 96.94 127 LEU A C 1
ATOM 960 O O . LEU A 1 127 ? -3.123 -4.558 6.727 1.00 96.94 127 LEU A O 1
ATOM 964 N N . THR A 1 128 ? -4.202 -5.444 8.481 1.00 94.75 128 THR A N 1
ATOM 965 C CA . THR A 1 128 ? -3.043 -6.220 8.949 1.00 94.75 128 THR A CA 1
ATOM 966 C C . THR A 1 128 ? -2.619 -7.269 7.921 1.00 94.75 128 THR A C 1
ATOM 968 O O . THR A 1 128 ? -1.428 -7.438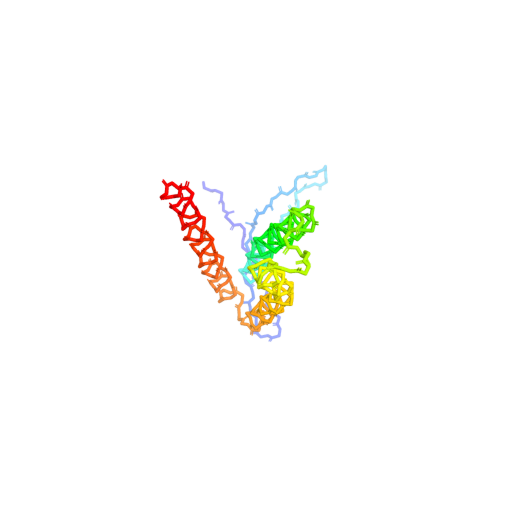 7.663 1.00 94.75 128 THR A O 1
ATOM 971 N N . GLY A 1 129 ? -3.581 -7.987 7.333 1.00 96.25 129 GLY A N 1
ATOM 972 C CA . GLY A 1 129 ? -3.308 -8.969 6.285 1.00 96.25 129 GLY A CA 1
ATOM 973 C C . GLY A 1 129 ? -2.747 -8.321 5.022 1.00 96.25 129 GLY A C 1
ATOM 974 O O . GLY A 1 129 ? -1.779 -8.822 4.451 1.00 96.25 129 GLY A O 1
ATOM 975 N N . TYR A 1 130 ? -3.305 -7.177 4.629 1.00 95.69 130 TYR A N 1
ATOM 976 C CA . TYR A 1 130 ? -2.868 -6.453 3.446 1.00 95.69 130 TYR A CA 1
ATOM 977 C C . TYR A 1 130 ? -1.447 -5.913 3.602 1.00 95.69 130 TYR A C 1
ATOM 979 O O . TYR A 1 130 ? -0.619 -6.144 2.727 1.00 95.69 130 TYR A O 1
ATOM 987 N N . LYS A 1 131 ? -1.118 -5.315 4.754 1.00 95.38 131 LYS A N 1
ATOM 988 C CA . LYS A 1 131 ? 0.252 -4.892 5.077 1.00 95.38 131 LYS A CA 1
ATOM 989 C C . LYS A 1 131 ? 1.259 -6.025 4.878 1.00 95.38 131 LYS A C 1
ATOM 991 O O . LYS A 1 131 ? 2.239 -5.845 4.164 1.00 95.38 131 LYS A O 1
ATOM 996 N N . LYS A 1 132 ? 0.984 -7.203 5.451 1.00 95.81 132 LYS A N 1
ATOM 997 C CA . LYS A 1 132 ? 1.861 -8.378 5.319 1.00 95.81 132 LYS A CA 1
ATOM 998 C C . LYS A 1 132 ? 2.040 -8.799 3.865 1.00 95.81 132 LYS A C 1
ATOM 1000 O O . LYS A 1 132 ? 3.154 -9.078 3.443 1.00 95.81 132 LYS A O 1
ATOM 1005 N N . LEU A 1 133 ? 0.953 -8.828 3.092 1.00 95.12 133 LEU A N 1
ATOM 1006 C CA . LEU A 1 133 ? 1.027 -9.150 1.669 1.00 95.12 133 LEU A CA 1
ATOM 1007 C C . LEU A 1 133 ? 1.971 -8.188 0.932 1.00 95.12 133 LEU A C 1
ATOM 1009 O O . LEU A 1 133 ? 2.788 -8.637 0.134 1.00 95.12 133 LEU A O 1
ATOM 1013 N N . LEU A 1 134 ? 1.881 -6.886 1.210 1.00 93.50 134 LEU A N 1
ATOM 1014 C CA . LEU A 1 134 ? 2.733 -5.878 0.578 1.00 93.50 134 LEU A CA 1
ATOM 1015 C C . LEU A 1 134 ? 4.197 -6.002 0.990 1.00 93.50 134 LEU A C 1
ATOM 1017 O O . LEU A 1 134 ? 5.068 -5.938 0.125 1.00 93.50 134 LEU A O 1
ATOM 1021 N N . GLU A 1 135 ? 4.470 -6.235 2.273 1.00 94.31 135 GLU A N 1
ATOM 1022 C CA . GLU A 1 135 ? 5.827 -6.496 2.767 1.00 94.31 135 GLU A CA 1
ATOM 1023 C C . GLU A 1 135 ? 6.456 -7.693 2.040 1.00 94.31 135 GLU A C 1
ATOM 1025 O O . GLU A 1 135 ? 7.581 -7.596 1.549 1.00 94.31 135 GLU A O 1
ATOM 1030 N N . GLU A 1 136 ? 5.711 -8.788 1.869 1.00 96.69 136 GLU A N 1
ATOM 1031 C CA . GLU A 1 136 ? 6.218 -9.958 1.148 1.00 96.69 136 GLU A CA 1
ATOM 1032 C C . GLU A 1 136 ? 6.433 -9.699 -0.348 1.00 96.69 136 GLU A C 1
ATOM 1034 O O . GLU A 1 136 ? 7.432 -10.142 -0.917 1.00 96.69 136 GLU A O 1
ATOM 1039 N N . GLN A 1 137 ? 5.550 -8.941 -1.004 1.00 91.56 137 GLN A N 1
ATOM 1040 C CA . GLN A 1 137 ? 5.761 -8.558 -2.405 1.00 91.56 137 GLN A CA 1
ATOM 1041 C C . GLN A 1 137 ? 7.020 -7.694 -2.570 1.00 91.56 137 GLN A C 1
ATOM 1043 O O . GLN A 1 137 ? 7.799 -7.918 -3.501 1.00 91.56 137 GLN A O 1
ATOM 1048 N N . ILE A 1 138 ? 7.268 -6.759 -1.648 1.00 89.88 138 ILE A N 1
ATOM 1049 C CA . ILE A 1 138 ? 8.495 -5.949 -1.627 1.00 89.88 138 ILE A CA 1
ATOM 1050 C C . ILE A 1 138 ? 9.724 -6.850 -1.445 1.00 89.88 138 ILE A C 1
ATOM 1052 O O . ILE A 1 138 ? 10.669 -6.744 -2.229 1.00 89.88 138 ILE A O 1
ATOM 1056 N N . ASN A 1 139 ? 9.689 -7.791 -0.497 1.00 91.94 139 ASN A N 1
ATOM 1057 C CA . ASN A 1 139 ? 10.784 -8.738 -0.257 1.00 91.94 139 ASN A CA 1
ATOM 1058 C C . ASN A 1 139 ? 11.108 -9.584 -1.497 1.00 91.94 139 ASN A C 1
ATOM 1060 O O . ASN A 1 139 ? 12.280 -9.789 -1.836 1.00 91.94 139 ASN A O 1
ATOM 1064 N N . VAL A 1 140 ? 10.082 -10.065 -2.206 1.00 93.94 140 VAL A N 1
ATOM 1065 C CA . VAL A 1 140 ? 10.247 -10.827 -3.452 1.00 93.94 140 VAL A CA 1
ATOM 1066 C C . VAL A 1 140 ? 10.896 -9.967 -4.537 1.00 93.94 140 VAL A C 1
ATOM 1068 O O . VAL A 1 140 ? 11.801 -10.437 -5.233 1.00 93.94 140 VAL A O 1
ATOM 1071 N N . ILE A 1 141 ? 10.466 -8.712 -4.690 1.00 88.50 141 ILE A N 1
ATOM 1072 C CA . ILE A 1 141 ? 11.041 -7.778 -5.667 1.00 88.50 141 ILE A CA 1
ATOM 1073 C C . ILE A 1 141 ? 12.508 -7.488 -5.338 1.00 88.50 141 ILE A C 1
ATOM 1075 O O . ILE A 1 141 ? 13.363 -7.642 -6.214 1.00 88.50 141 ILE A O 1
ATOM 1079 N N . ASP A 1 142 ? 12.821 -7.133 -4.092 1.00 88.75 142 ASP A N 1
ATOM 1080 C CA . ASP A 1 142 ? 14.194 -6.853 -3.665 1.00 88.75 142 ASP A CA 1
ATOM 1081 C C . ASP A 1 142 ? 15.089 -8.094 -3.861 1.00 88.75 142 ASP A C 1
ATOM 1083 O O . ASP A 1 142 ? 16.191 -7.987 -4.407 1.00 88.75 142 ASP A O 1
ATOM 1087 N N . SER A 1 143 ? 14.588 -9.296 -3.554 1.00 90.38 143 SER A N 1
ATOM 1088 C CA . SER A 1 143 ? 15.297 -10.560 -3.810 1.00 90.38 143 SER A CA 1
ATOM 1089 C C . SER A 1 143 ? 15.602 -10.777 -5.296 1.00 90.38 143 SER A C 1
ATOM 1091 O O . SER A 1 143 ? 16.721 -11.151 -5.657 1.00 90.38 143 SER A O 1
ATOM 1093 N N . ARG A 1 144 ? 14.635 -10.506 -6.186 1.00 90.12 144 ARG A N 1
ATOM 1094 C CA . ARG A 1 144 ? 14.835 -10.597 -7.644 1.00 90.12 144 ARG A CA 1
ATOM 1095 C C . ARG A 1 144 ? 15.875 -9.592 -8.132 1.00 90.12 144 ARG A C 1
ATOM 1097 O O . ARG A 1 144 ? 16.734 -9.952 -8.934 1.00 90.12 144 ARG A O 1
ATOM 1104 N N . ILE A 1 145 ? 15.845 -8.361 -7.620 1.00 86.00 145 ILE A N 1
ATOM 1105 C CA . ILE A 1 145 ? 16.845 -7.332 -7.933 1.00 86.00 145 ILE A CA 1
ATOM 1106 C C . ILE A 1 145 ? 18.242 -7.795 -7.501 1.00 86.00 145 ILE A C 1
ATOM 1108 O O . ILE A 1 145 ? 19.191 -7.687 -8.280 1.00 86.00 145 ILE A O 1
ATOM 1112 N N . HIS A 1 146 ? 18.380 -8.330 -6.286 1.00 87.50 146 HIS A N 1
ATOM 1113 C CA . HIS A 1 146 ? 19.648 -8.866 -5.791 1.00 87.50 146 HIS A CA 1
ATOM 1114 C C . HIS A 1 146 ? 20.167 -10.019 -6.649 1.00 87.50 146 HIS A C 1
ATOM 1116 O O . HIS A 1 146 ? 21.353 -10.051 -6.976 1.00 87.50 146 HIS A O 1
ATOM 1122 N N . PHE A 1 147 ? 19.288 -10.935 -7.055 1.00 88.25 147 PHE A N 1
ATOM 1123 C CA . PHE A 1 147 ? 19.663 -12.041 -7.926 1.00 88.25 147 PHE A CA 1
ATOM 1124 C C . PHE A 1 147 ? 20.178 -11.547 -9.283 1.00 88.25 147 PHE A C 1
ATOM 1126 O O . PHE A 1 147 ? 21.265 -11.940 -9.702 1.00 88.25 147 PHE A O 1
ATOM 1133 N N . ILE A 1 148 ? 19.456 -10.630 -9.935 1.00 86.44 148 ILE A N 1
ATOM 1134 C CA . ILE A 1 148 ? 19.857 -10.062 -11.232 1.00 86.44 148 ILE A CA 1
ATOM 1135 C C . ILE A 1 148 ? 21.214 -9.354 -11.132 1.00 86.44 148 ILE A C 1
ATOM 1137 O O . ILE A 1 148 ? 22.042 -9.502 -12.024 1.00 86.44 148 ILE A O 1
ATOM 1141 N N . LYS A 1 149 ? 21.476 -8.627 -10.037 1.00 81.56 149 LYS A N 1
ATOM 1142 C CA . LYS A 1 149 ? 22.768 -7.959 -9.800 1.00 81.56 149 LYS A CA 1
ATOM 1143 C C . LYS A 1 149 ? 23.943 -8.920 -9.596 1.00 81.56 149 LYS A C 1
ATOM 1145 O O . LYS A 1 149 ? 25.073 -8.494 -9.764 1.00 81.56 149 LYS A O 1
ATOM 1150 N N . ARG A 1 150 ? 23.692 -10.165 -9.181 1.00 77.88 150 ARG A N 1
ATOM 1151 C CA . ARG A 1 150 ? 24.735 -11.180 -8.954 1.00 77.88 150 ARG A CA 1
ATOM 1152 C C . ARG A 1 150 ? 25.041 -12.004 -10.205 1.00 77.88 150 ARG A C 1
ATOM 1154 O O . ARG A 1 150 ? 26.139 -12.524 -10.332 1.00 77.88 150 ARG A O 1
ATOM 1161 N N . VAL A 1 151 ? 24.042 -12.203 -11.064 1.00 72.00 151 VAL A N 1
ATOM 1162 C CA . VAL A 1 151 ? 24.156 -13.030 -12.281 1.00 72.00 151 VAL A CA 1
ATOM 1163 C C . VAL A 1 151 ? 24.636 -12.212 -13.490 1.00 72.00 151 VAL A C 1
ATOM 1165 O O . VAL A 1 151 ? 24.995 -12.785 -14.515 1.00 72.00 151 VAL A O 1
ATOM 1168 N N . ARG A 1 152 ? 24.652 -10.884 -13.369 1.00 51.81 152 ARG A N 1
ATOM 1169 C CA . ARG A 1 152 ? 25.220 -9.948 -14.341 1.00 51.81 152 ARG A CA 1
ATOM 1170 C C . ARG A 1 152 ? 26.628 -9.542 -13.929 1.00 51.81 152 ARG A C 1
ATOM 1172 O O . ARG A 1 152 ? 27.445 -9.346 -14.851 1.00 51.81 152 ARG A O 1
#